Protein AF-A0A438W4B9-F1 (afdb_monomer_lite)

pLDDT: mean 96.53, std 2.48, range [77.56, 98.69]

InterPro domains:
  IPR045864 Class II Aminoacyl-tRNA synthetase/Biotinyl protein ligase (BPL) and lipoyl protein ligase (LPL) [G3DSA:3.30.930.10] (1-108)
  IPR045864 Class II Aminoacyl-tRNA synthetase/Biotinyl protein ligase (BPL) and lipoyl protein ligase (LPL) [SSF55681] (11-108)

Foldseek 3Di:
DDPPDDDDDDPVSDDDPDDDDDDDDDPDDDDDPVVVCVVVVQKAVPVQCVVPRPPGIDGDDVNVVVVVVVVVVVVVVVVVVPDDDDDDDPDDDPVVCVVVVCPPPVVD

Radius of gyration: 19.99 Å; chains: 1; bounding box: 38×41×40 Å

Secondary structure (DSSP, 8-state):
--TTSPP-SSGGGPPP----S-PPPPSS-PPPHHHHHHHTT-EEHHHHHHHS-TT--EE-HHHHHHHHHHHHHHHHHHHHTT-------SS--HHHHHHTT-TTTT--

Structure (mmCIF, N/CA/C/O backbone):
data_AF-A0A438W4B9-F1
#
_entry.id   AF-A0A438W4B9-F1
#
loop_
_atom_site.group_PDB
_atom_site.id
_atom_site.type_symbol
_atom_site.label_atom_id
_atom_site.label_alt_id
_atom_site.label_comp_id
_atom_site.label_asym_id
_atom_site.label_entity_id
_atom_site.label_seq_id
_atom_site.pdbx_PDB_ins_code
_atom_site.Cartn_x
_atom_site.Cartn_y
_atom_site.Cartn_z
_atom_site.occupancy
_atom_site.B_iso_or_equiv
_atom_site.auth_seq_id
_atom_site.auth_comp_id
_atom_site.auth_asym_id
_atom_site.auth_atom_id
_atom_site.pdbx_PDB_model_num
ATOM 1 N N . VAL A 1 1 ? 21.147 7.670 -15.236 1.00 85.19 1 VAL A N 1
ATOM 2 C CA . VAL A 1 1 ? 20.032 8.626 -15.058 1.00 85.19 1 VAL A CA 1
ATOM 3 C C . VAL A 1 1 ? 19.678 9.143 -16.441 1.00 85.19 1 VAL A C 1
ATOM 5 O O . VAL A 1 1 ? 20.599 9.292 -17.234 1.00 85.19 1 VAL A O 1
ATOM 8 N N . ASP A 1 2 ? 18.391 9.278 -16.758 1.00 95.25 2 ASP A N 1
ATOM 9 C CA . ASP A 1 2 ? 17.929 9.766 -18.067 1.00 95.25 2 ASP A CA 1
ATOM 10 C C . ASP A 1 2 ? 18.247 11.263 -18.231 1.00 95.25 2 ASP A C 1
ATOM 12 O O . ASP A 1 2 ? 18.275 11.991 -17.240 1.00 95.25 2 ASP A O 1
ATOM 16 N N . GLU A 1 3 ? 18.466 11.738 -19.461 1.00 95.38 3 GLU A N 1
ATOM 17 C CA . GLU A 1 3 ? 18.777 13.153 -19.741 1.00 95.38 3 GLU A CA 1
ATOM 18 C C . GLU A 1 3 ? 17.666 14.116 -19.295 1.00 95.38 3 GLU A C 1
ATOM 20 O O . GLU A 1 3 ? 17.930 15.282 -19.009 1.00 95.38 3 GLU A O 1
ATOM 25 N N . LYS A 1 4 ? 16.418 13.640 -19.212 1.00 94.56 4 LYS A N 1
ATOM 26 C CA . LYS A 1 4 ? 15.268 14.437 -18.768 1.00 94.56 4 LYS A CA 1
ATOM 27 C C . LYS A 1 4 ? 15.116 14.489 -17.252 1.00 94.56 4 LYS A C 1
ATOM 29 O O . LYS A 1 4 ? 14.232 15.196 -16.769 1.00 94.56 4 LYS A O 1
ATOM 34 N N . THR A 1 5 ? 15.902 13.729 -16.490 1.00 96.62 5 THR A N 1
ATOM 35 C CA . THR A 1 5 ? 15.844 13.771 -15.027 1.00 96.62 5 THR A CA 1
ATOM 36 C C . THR A 1 5 ? 16.542 15.041 -14.522 1.00 96.62 5 THR A C 1
ATOM 38 O O . THR A 1 5 ? 17.733 15.208 -14.786 1.00 96.62 5 THR A O 1
ATOM 41 N N . PRO A 1 6 ? 15.844 15.929 -13.787 1.00 95.12 6 PRO A N 1
ATOM 42 C CA . PRO A 1 6 ? 16.463 17.113 -13.200 1.00 95.12 6 PRO A CA 1
ATOM 43 C C . PRO A 1 6 ? 17.633 16.743 -12.284 1.00 95.12 6 PRO A C 1
ATOM 45 O O . PRO A 1 6 ? 17.592 15.727 -11.587 1.00 95.12 6 PRO A O 1
ATOM 48 N N . LEU A 1 7 ? 18.670 17.579 -12.276 1.00 96.00 7 LEU A N 1
ATOM 49 C CA . LEU A 1 7 ? 19.766 17.444 -11.322 1.00 96.00 7 LEU A CA 1
ATOM 50 C C . LEU A 1 7 ? 19.290 17.881 -9.933 1.00 96.00 7 LEU A C 1
ATOM 52 O O . LEU A 1 7 ? 18.690 18.943 -9.798 1.00 96.00 7 LEU A O 1
ATOM 56 N N . GLY A 1 8 ? 19.600 17.075 -8.920 1.00 95.75 8 GLY A N 1
ATOM 57 C CA . GLY A 1 8 ? 19.270 17.338 -7.523 1.00 95.75 8 GLY A CA 1
ATOM 58 C C . GLY A 1 8 ? 20.068 16.426 -6.595 1.00 95.75 8 GLY A C 1
ATOM 59 O O . GLY A 1 8 ? 20.479 15.331 -6.991 1.00 95.75 8 GLY A O 1
ATOM 60 N N . ALA A 1 9 ? 20.329 16.894 -5.380 1.00 97.00 9 ALA A N 1
ATOM 61 C CA . ALA A 1 9 ? 21.047 16.161 -4.346 1.00 97.00 9 ALA A CA 1
ATOM 62 C C . ALA A 1 9 ? 20.098 15.392 -3.416 1.00 97.00 9 ALA A C 1
ATOM 64 O O . ALA A 1 9 ? 20.473 14.336 -2.903 1.00 97.00 9 ALA A O 1
ATOM 65 N N . ASN A 1 10 ? 18.893 15.916 -3.186 1.00 97.12 10 ASN A N 1
ATOM 66 C CA . ASN A 1 10 ? 17.913 15.348 -2.262 1.00 97.12 10 ASN A CA 1
ATOM 67 C C . ASN A 1 10 ? 16.468 15.686 -2.686 1.00 97.12 10 ASN A C 1
ATOM 69 O O . ASN A 1 10 ? 16.223 16.210 -3.773 1.00 97.12 10 ASN A O 1
ATOM 73 N N . GLU A 1 11 ? 15.494 15.348 -1.843 1.00 96.81 11 GLU A N 1
ATOM 74 C CA . GLU A 1 11 ? 14.073 15.547 -2.112 1.00 96.81 11 GLU A CA 1
ATOM 75 C C . GLU A 1 11 ? 13.618 17.014 -2.213 1.00 96.81 11 GLU A C 1
ATOM 77 O O . GLU A 1 11 ? 12.557 17.256 -2.792 1.00 96.81 11 GLU A O 1
ATOM 82 N N . GLU A 1 12 ? 14.387 17.976 -1.693 1.00 97.50 12 GLU A N 1
ATOM 83 C CA . GLU A 1 12 ? 14.091 19.416 -1.771 1.00 97.50 12 GLU A CA 1
ATOM 84 C C . GLU A 1 12 ? 14.292 19.967 -3.191 1.00 97.50 12 GLU A C 1
ATOM 86 O O . GLU A 1 12 ? 13.644 20.940 -3.571 1.00 97.50 12 GLU A O 1
ATOM 91 N N . ASP A 1 13 ? 15.123 19.300 -3.999 1.00 97.50 13 ASP A N 1
ATOM 92 C CA . ASP A 1 13 ? 15.377 19.652 -5.401 1.00 97.50 13 ASP A CA 1
ATOM 93 C C . ASP A 1 13 ? 14.316 19.075 -6.363 1.00 97.50 13 ASP A C 1
ATOM 95 O O . ASP A 1 13 ? 14.380 19.280 -7.580 1.00 97.50 13 ASP A O 1
ATOM 99 N N . ASN A 1 14 ? 13.326 18.333 -5.847 1.00 97.12 14 ASN A N 1
ATOM 100 C CA . ASN A 1 14 ? 12.263 17.765 -6.672 1.00 97.12 14 ASN A CA 1
ATOM 101 C C . ASN A 1 14 ? 11.378 18.860 -7.283 1.00 97.12 14 ASN A C 1
ATOM 103 O O . ASN A 1 14 ? 10.844 19.729 -6.594 1.00 97.12 14 ASN A O 1
ATOM 107 N N . ILE A 1 15 ? 11.133 18.753 -8.589 1.00 97.00 15 ILE A N 1
ATOM 108 C CA . ILE A 1 15 ? 10.298 19.700 -9.332 1.00 97.00 15 ILE A CA 1
ATOM 109 C C . ILE A 1 15 ? 8.859 19.185 -9.394 1.00 97.00 15 ILE A C 1
ATOM 111 O O . ILE A 1 15 ? 8.585 18.104 -9.921 1.00 97.00 15 ILE A O 1
ATOM 115 N N . GLU A 1 16 ? 7.913 19.981 -8.901 1.00 96.62 16 GLU A N 1
ATOM 116 C CA . GLU A 1 16 ? 6.492 19.679 -9.043 1.00 96.62 16 GLU A CA 1
ATOM 117 C C . GLU A 1 16 ? 6.031 19.885 -10.494 1.00 96.62 16 GLU A C 1
ATOM 119 O O . GLU A 1 16 ? 6.072 20.991 -11.029 1.00 96.62 16 GLU A O 1
ATOM 124 N N . ILE A 1 17 ? 5.551 18.813 -11.129 1.00 96.75 17 ILE A N 1
ATOM 125 C CA . ILE A 1 17 ? 5.135 18.852 -12.540 1.00 96.75 17 ILE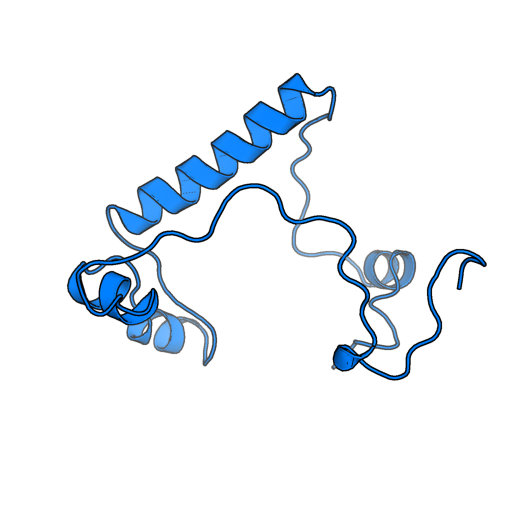 A CA 1
ATOM 126 C C . ILE A 1 17 ? 3.664 19.236 -12.737 1.00 96.75 17 ILE A C 1
ATOM 128 O O . ILE A 1 17 ? 3.294 19.748 -13.794 1.00 96.75 17 ILE A O 1
ATOM 132 N N . LYS A 1 18 ? 2.795 18.935 -11.762 1.00 97.12 18 LYS A N 1
ATOM 133 C CA . LYS A 1 18 ? 1.346 19.155 -11.868 1.00 97.12 18 LYS A CA 1
ATOM 134 C C . LYS A 1 18 ? 0.652 19.041 -10.510 1.00 97.12 18 LYS A C 1
ATOM 136 O O . LYS A 1 18 ? 0.840 18.052 -9.807 1.00 97.12 18 LYS A O 1
ATOM 141 N N . LYS A 1 19 ? -0.266 19.969 -10.223 1.00 97.06 19 LYS A N 1
ATOM 142 C CA . LYS A 1 19 ? -1.304 19.814 -9.187 1.00 97.06 19 LYS A CA 1
ATOM 143 C C . LYS A 1 19 ? -2.626 19.423 -9.836 1.00 97.06 19 LYS A C 1
ATOM 145 O O . LYS A 1 19 ? -3.033 20.013 -10.836 1.00 97.06 19 LYS A O 1
ATOM 150 N N . ILE A 1 20 ? -3.299 18.426 -9.273 1.00 97.69 20 ILE A N 1
ATOM 151 C CA . ILE A 1 20 ? -4.630 17.990 -9.704 1.00 97.69 20 ILE A CA 1
ATOM 152 C C . ILE A 1 20 ? -5.563 18.150 -8.505 1.00 97.69 20 ILE A C 1
ATOM 154 O O . ILE A 1 20 ? -5.248 17.665 -7.422 1.00 97.69 20 ILE A O 1
ATOM 158 N N . LEU A 1 21 ? -6.708 18.809 -8.718 1.00 97.31 21 LEU A N 1
ATOM 159 C CA . LEU A 1 21 ? -7.649 19.230 -7.669 1.00 97.31 21 LEU A CA 1
ATOM 160 C C . LEU A 1 21 ? -7.051 20.251 -6.681 1.00 97.31 21 LEU A C 1
ATOM 162 O O . LEU A 1 21 ? -5.916 20.709 -6.819 1.00 97.31 21 LEU A O 1
ATOM 166 N N . THR A 1 22 ? -7.856 20.642 -5.694 1.00 95.88 22 THR A N 1
ATOM 167 C CA . THR A 1 22 ? -7.470 21.526 -4.593 1.00 95.88 22 THR A CA 1
ATOM 168 C C . THR A 1 22 ? -7.566 20.774 -3.259 1.00 95.88 22 THR A C 1
ATOM 170 O O . THR A 1 22 ? -8.543 20.050 -3.039 1.00 95.88 22 THR A O 1
ATOM 173 N N . PRO A 1 23 ? -6.580 20.914 -2.348 1.00 96.19 23 PRO A N 1
ATOM 174 C CA . PRO A 1 23 ? -6.681 20.347 -1.007 1.00 96.19 23 PRO A CA 1
ATOM 175 C C . PRO A 1 23 ? -7.931 20.848 -0.278 1.00 96.19 23 PRO A C 1
ATOM 177 O O . PRO A 1 23 ? -8.288 22.025 -0.355 1.00 96.19 23 PRO A O 1
ATOM 180 N N . ARG A 1 24 ? -8.600 19.948 0.447 1.00 97.06 24 ARG A N 1
ATOM 181 C CA . ARG A 1 24 ? -9.827 20.276 1.177 1.00 97.06 24 ARG A CA 1
ATOM 182 C C . ARG A 1 24 ? -9.553 21.315 2.267 1.00 97.06 24 ARG A C 1
ATOM 184 O O . ARG A 1 24 ? -8.700 21.105 3.124 1.00 97.06 24 ARG A O 1
ATOM 191 N N . VAL A 1 25 ? -10.364 22.372 2.292 1.00 97.06 25 VAL A N 1
ATOM 192 C CA . VAL A 1 25 ? -10.412 23.324 3.409 1.00 97.06 25 VAL A CA 1
ATOM 193 C C . VAL A 1 25 ? -11.353 22.783 4.483 1.00 97.06 25 VAL A C 1
ATOM 195 O O . VAL A 1 25 ? -12.503 22.433 4.203 1.00 97.06 25 VAL A O 1
ATOM 198 N N . PHE A 1 26 ? -10.863 22.690 5.716 1.00 97.56 26 PHE A N 1
ATOM 199 C CA . PHE A 1 26 ? -11.646 22.239 6.862 1.00 97.56 26 PHE A CA 1
ATOM 200 C C . PHE A 1 26 ? -12.096 23.434 7.704 1.00 97.56 26 PHE A C 1
ATOM 202 O O . PHE A 1 26 ? -11.307 24.323 8.006 1.00 97.56 26 PHE A O 1
ATOM 209 N N . THR A 1 27 ? -13.358 23.427 8.132 1.00 98.00 27 THR A N 1
ATOM 210 C CA . THR A 1 27 ? -13.916 24.397 9.095 1.00 98.00 27 THR A CA 1
ATOM 211 C C . THR A 1 27 ? -13.670 23.989 10.553 1.00 98.00 27 THR A C 1
ATOM 213 O O . THR A 1 27 ? -14.190 24.602 11.480 1.00 98.00 27 THR A O 1
ATOM 216 N N . PHE A 1 28 ? -12.887 22.931 10.760 1.00 97.38 28 PHE A N 1
ATOM 217 C CA . PHE A 1 28 ? -12.498 22.371 12.048 1.00 97.38 28 PHE A CA 1
ATOM 218 C C . PHE A 1 28 ? -11.036 21.919 11.983 1.00 97.38 28 PHE A C 1
ATOM 2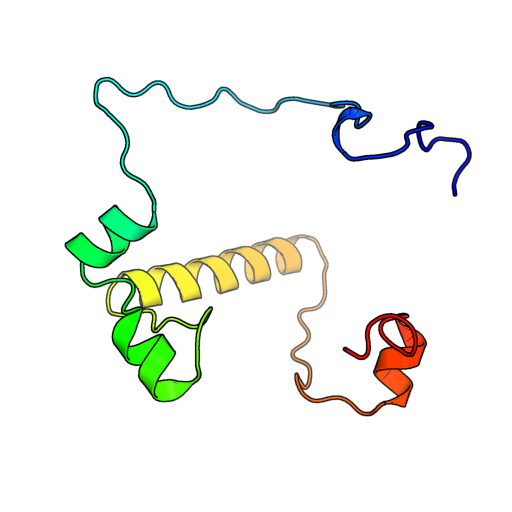20 O O . PHE A 1 28 ? -10.495 21.734 10.894 1.00 97.38 28 PHE A O 1
ATOM 227 N N . LYS A 1 29 ? -10.397 21.695 13.138 1.00 97.12 29 LYS A N 1
ATOM 228 C CA . LYS A 1 29 ? -9.043 21.124 13.186 1.00 97.12 29 LYS A CA 1
ATOM 229 C C . LYS A 1 29 ? -9.091 19.658 12.721 1.00 97.12 29 LYS A C 1
ATOM 231 O O . LYS A 1 29 ? -9.679 18.844 13.442 1.00 97.12 29 LYS A O 1
ATOM 236 N N . PRO A 1 30 ? -8.529 19.303 11.548 1.00 97.06 30 PRO A N 1
ATOM 237 C CA . PRO A 1 30 ? -8.526 17.920 11.095 1.00 97.06 30 PRO A CA 1
ATOM 238 C C . PRO A 1 30 ? -7.727 17.057 12.073 1.00 97.06 30 PRO A C 1
ATOM 240 O O . PRO A 1 30 ? -6.789 17.526 12.718 1.00 97.06 30 PRO A O 1
ATOM 243 N N . LYS A 1 31 ? -8.142 15.799 12.196 1.00 97.06 31 LYS A N 1
ATOM 244 C CA . LYS A 1 31 ? -7.452 14.802 13.011 1.00 97.06 31 LYS A CA 1
ATOM 245 C C . LYS A 1 31 ? -6.554 13.953 12.140 1.00 97.06 31 LYS A C 1
ATOM 247 O O . LYS A 1 31 ? -6.897 13.673 10.990 1.00 97.06 31 LYS A O 1
ATOM 252 N N . GLU A 1 32 ? -5.468 13.485 12.730 1.00 97.31 32 GLU A N 1
ATOM 253 C CA . GLU A 1 32 ? -4.595 12.513 12.094 1.00 97.31 32 GLU A CA 1
ATOM 254 C C . GLU A 1 32 ? -5.307 11.172 11.889 1.00 97.31 32 GLU A C 1
ATOM 256 O O . GLU A 1 32 ? -6.228 10.793 12.625 1.00 97.31 32 GLU A O 1
ATOM 261 N N . HIS A 1 33 ? -4.855 10.415 10.891 1.00 94.94 33 HIS A N 1
ATOM 262 C CA . HIS A 1 33 ? -5.464 9.131 10.541 1.00 94.94 33 HIS A CA 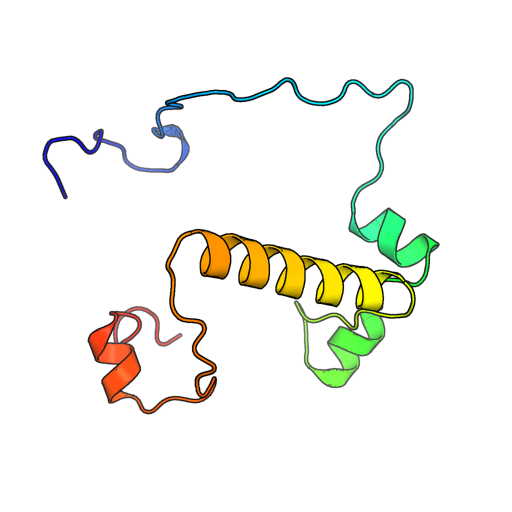1
ATOM 263 C C . HIS A 1 33 ? -5.465 8.139 11.719 1.00 94.94 33 HIS A C 1
ATOM 265 O O . HIS A 1 33 ? -6.440 7.409 11.903 1.00 94.94 33 HIS A O 1
ATOM 271 N N . PHE A 1 34 ? -4.408 8.126 12.540 1.00 94.31 34 PHE A N 1
ATOM 272 C CA . PHE A 1 34 ? -4.287 7.211 13.677 1.00 94.31 34 PHE A CA 1
ATOM 273 C C . PHE A 1 34 ? -5.252 7.569 14.813 1.00 94.31 34 PHE A C 1
ATOM 275 O O . PHE A 1 34 ? -5.839 6.668 15.409 1.00 94.31 34 PHE A O 1
ATOM 282 N N . GLU A 1 35 ? -5.497 8.860 15.065 1.00 95.88 35 GLU A N 1
ATOM 283 C CA . GLU A 1 35 ? -6.470 9.303 16.070 1.00 95.88 35 GLU A CA 1
ATOM 284 C C . GLU A 1 35 ? -7.889 8.885 15.676 1.00 95.88 35 GLU A C 1
ATOM 286 O O . GLU A 1 35 ? -8.667 8.399 16.501 1.00 95.88 35 GLU A O 1
ATOM 291 N N . LEU A 1 36 ? -8.234 9.063 14.396 1.00 94.94 36 LEU A N 1
ATOM 292 C CA . LEU A 1 36 ? -9.515 8.621 13.852 1.00 94.94 36 LEU A CA 1
ATOM 293 C C . LEU A 1 36 ? -9.642 7.102 13.944 1.00 94.94 36 LEU A C 1
ATOM 295 O O . LEU A 1 36 ? -10.680 6.594 14.367 1.00 94.94 36 LEU A O 1
ATOM 299 N N . ALA A 1 37 ? -8.593 6.373 13.577 1.00 93.31 37 ALA A N 1
ATOM 300 C CA . ALA A 1 37 ? -8.617 4.924 13.590 1.00 93.31 37 ALA A CA 1
ATOM 301 C C . ALA A 1 37 ? -8.766 4.346 15.003 1.00 93.31 37 ALA A C 1
ATOM 303 O O . ALA A 1 37 ? -9.569 3.433 15.189 1.00 93.31 37 ALA A O 1
ATOM 304 N N . GLN A 1 38 ? -8.064 4.901 15.996 1.00 92.56 38 GLN A N 1
ATOM 305 C CA . GLN A 1 38 ? -8.194 4.497 17.398 1.00 92.56 38 GLN A CA 1
ATOM 306 C C . GLN A 1 38 ? -9.585 4.817 17.945 1.00 92.56 38 GLN A C 1
ATOM 308 O O . GLN A 1 38 ? -10.242 3.934 18.491 1.00 92.56 38 GLN A O 1
ATOM 313 N N . LYS A 1 39 ? -10.080 6.048 17.734 1.00 95.19 39 LYS A N 1
ATOM 314 C CA . LYS A 1 39 ? -11.410 6.463 18.209 1.00 95.19 39 LYS A CA 1
ATOM 315 C C . LYS A 1 39 ? -12.526 5.557 17.682 1.00 95.19 39 LYS A C 1
ATOM 317 O O . LYS A 1 39 ? -13.502 5.322 18.386 1.00 95.19 39 LYS A O 1
ATOM 322 N N . ASN A 1 40 ? -12.395 5.074 16.448 1.00 96.00 40 ASN A N 1
ATOM 323 C CA . ASN A 1 40 ? -13.396 4.221 15.814 1.00 96.00 40 ASN A CA 1
ATOM 324 C C . ASN A 1 40 ? -13.107 2.710 15.947 1.00 96.00 40 ASN A C 1
ATOM 326 O O . ASN A 1 40 ? -13.863 1.900 15.411 1.00 96.00 40 ASN A O 1
ATOM 330 N N . GLY A 1 41 ? -12.018 2.313 16.618 1.00 95.88 41 GLY A N 1
ATOM 331 C CA . GLY A 1 41 ? -11.620 0.907 16.755 1.00 95.88 41 GLY A CA 1
ATOM 332 C C . GLY A 1 41 ? -11.260 0.221 15.428 1.00 95.88 41 GLY A C 1
ATOM 333 O O . GLY A 1 41 ? -11.456 -0.984 15.282 1.00 95.88 41 GLY A O 1
ATOM 334 N N . TRP A 1 42 ? -10.787 0.975 14.432 1.00 97.38 42 TRP A N 1
ATOM 335 C CA . TRP A 1 42 ? -10.464 0.471 13.090 1.00 97.38 42 TRP A CA 1
ATOM 336 C C . TRP A 1 42 ? -9.025 -0.003 12.944 1.00 97.38 42 TRP A C 1
ATOM 338 O O . TRP A 1 42 ? -8.769 -0.875 12.117 1.00 97.38 42 TRP A O 1
ATOM 348 N N . ILE A 1 43 ? -8.098 0.564 13.716 1.00 97.06 43 ILE A N 1
ATOM 349 C CA . ILE A 1 43 ? -6.699 0.136 13.749 1.00 97.06 43 ILE A CA 1
ATOM 350 C C . ILE A 1 43 ? -6.296 -0.074 15.204 1.00 97.06 43 ILE A C 1
ATOM 352 O O . ILE A 1 43 ? -6.419 0.819 16.040 1.00 97.06 43 ILE A O 1
ATOM 356 N N . ASP A 1 44 ? -5.818 -1.277 15.482 1.00 95.75 44 ASP A N 1
ATOM 357 C CA . ASP A 1 44 ? -5.355 -1.750 16.774 1.00 95.75 44 ASP A CA 1
ATOM 358 C C . ASP A 1 44 ? -3.836 -1.942 16.709 1.00 95.75 44 ASP A C 1
ATOM 360 O O . ASP A 1 44 ? -3.312 -2.946 16.214 1.00 95.75 44 ASP A O 1
ATOM 364 N N . PHE A 1 45 ? -3.128 -0.904 17.148 1.00 95.31 45 PHE A N 1
ATOM 365 C CA . PHE A 1 45 ? -1.669 -0.860 17.143 1.00 95.31 45 PHE A CA 1
ATOM 366 C C . PHE A 1 45 ? -1.063 -1.755 18.229 1.00 95.31 45 PHE A C 1
ATOM 368 O O . PHE A 1 45 ? -0.035 -2.381 17.989 1.00 95.31 45 PHE A O 1
ATOM 375 N N . GLU A 1 46 ? -1.710 -1.866 19.392 1.00 95.25 46 GLU A N 1
ATOM 376 C CA . GLU A 1 46 ? -1.224 -2.684 20.508 1.00 95.25 46 GLU A CA 1
ATOM 377 C C . GLU A 1 46 ? -1.187 -4.166 20.127 1.00 95.25 46 GLU A C 1
ATOM 379 O O . GLU A 1 46 ? -0.154 -4.823 20.273 1.00 95.25 46 GLU A O 1
ATOM 384 N N . SER A 1 47 ? -2.272 -4.681 19.538 1.00 96.62 47 SER A N 1
ATOM 385 C CA . SER A 1 47 ? -2.286 -6.047 19.011 1.00 96.62 47 SER A CA 1
ATOM 386 C C . SER A 1 47 ? -1.262 -6.234 17.893 1.00 96.62 47 SER A C 1
ATOM 388 O O . SER A 1 47 ? -0.658 -7.298 17.801 1.00 96.62 47 SER A O 1
ATOM 390 N N . GLY A 1 48 ? -1.031 -5.213 17.061 1.00 96.88 48 GLY A N 1
ATOM 391 C CA . GLY A 1 48 ? 0.001 -5.250 16.022 1.00 96.88 48 GLY A CA 1
ATOM 392 C C . GLY A 1 48 ? 1.404 -5.449 16.592 1.00 96.88 48 GLY A C 1
ATOM 393 O O . GLY A 1 48 ? 2.131 -6.337 16.146 1.00 96.88 48 GLY A O 1
ATOM 394 N N . VAL A 1 49 ? 1.752 -4.681 17.627 1.00 97.62 49 VAL A N 1
ATOM 395 C CA . VAL A 1 49 ? 3.037 -4.808 18.328 1.00 97.62 49 VAL A CA 1
ATOM 396 C C . VAL A 1 49 ? 3.154 -6.159 19.026 1.00 97.62 49 VAL A C 1
ATOM 398 O O . VAL A 1 49 ? 4.208 -6.785 18.947 1.00 97.62 49 VAL A O 1
ATOM 401 N N . LYS A 1 50 ? 2.078 -6.630 19.667 1.00 97.81 50 LYS A N 1
ATOM 402 C CA . LYS A 1 50 ? 2.053 -7.928 20.353 1.00 97.81 50 LYS A CA 1
ATOM 403 C C . LYS A 1 50 ? 2.235 -9.110 19.396 1.00 97.81 50 LYS A C 1
ATOM 405 O O . LYS A 1 50 ? 2.891 -10.080 19.760 1.00 97.81 50 LYS A O 1
ATOM 410 N N . LEU A 1 51 ? 1.623 -9.057 18.212 1.00 97.81 51 LEU A N 1
ATOM 411 C CA . LEU A 1 51 ? 1.677 -10.140 17.223 1.00 97.81 51 LEU A CA 1
ATOM 412 C C . LEU A 1 51 ? 2.987 -10.159 16.434 1.00 97.81 51 LEU A C 1
ATOM 414 O O . LEU A 1 51 ? 3.459 -11.232 16.069 1.00 97.81 51 LEU A O 1
ATOM 418 N N . ALA A 1 52 ? 3.544 -8.985 16.145 1.00 97.19 52 ALA A N 1
ATOM 419 C CA . ALA A 1 52 ? 4.767 -8.838 15.373 1.00 97.19 52 ALA A CA 1
ATOM 420 C C . ALA A 1 52 ? 5.797 -8.038 16.177 1.00 97.19 52 ALA A C 1
ATOM 422 O O . ALA A 1 52 ? 6.463 -8.640 17.012 1.00 97.19 52 ALA A O 1
ATOM 423 N N . LYS A 1 53 ? 5.946 -6.725 15.929 1.00 95.25 53 LYS A N 1
ATOM 424 C CA . LYS A 1 53 ? 6.794 -5.751 16.658 1.00 95.25 53 LYS A CA 1
ATOM 425 C C . LYS A 1 53 ? 6.350 -4.313 16.309 1.00 95.25 53 LYS A C 1
ATOM 427 O O . LYS A 1 53 ? 5.282 -4.106 15.736 1.00 95.25 53 LYS A O 1
ATOM 432 N N . SER A 1 54 ? 7.178 -3.311 16.625 1.00 96.00 54 SER A N 1
ATOM 433 C CA . SER A 1 54 ? 7.022 -1.930 16.135 1.00 96.00 54 SER A CA 1
ATOM 434 C C . SER A 1 54 ? 6.778 -1.879 14.618 1.00 96.00 54 SER A C 1
ATOM 436 O O . SER A 1 54 ? 7.318 -2.698 13.878 1.00 96.00 54 SER A O 1
ATOM 438 N N . ARG A 1 55 ? 5.989 -0.891 14.169 1.00 94.62 55 ARG A N 1
ATOM 439 C CA . ARG A 1 55 ? 5.531 -0.677 12.777 1.00 94.62 55 ARG A CA 1
ATOM 440 C C . ARG A 1 55 ? 4.510 -1.691 12.233 1.00 94.62 55 ARG A C 1
ATOM 442 O O . ARG A 1 55 ? 4.204 -1.648 11.045 1.00 94.62 55 ARG A O 1
ATOM 449 N N . PHE A 1 56 ? 3.915 -2.528 13.085 1.00 96.94 56 PHE A N 1
ATOM 450 C CA . PHE A 1 56 ? 2.777 -3.385 12.729 1.00 96.94 56 PHE A CA 1
ATOM 451 C C . PHE A 1 56 ? 1.474 -2.913 13.387 1.00 96.94 56 PHE A C 1
ATOM 453 O O . PHE A 1 56 ? 1.480 -2.309 14.458 1.00 96.94 56 PHE A O 1
ATOM 460 N N . SER A 1 57 ? 0.340 -3.201 12.745 1.00 96.81 57 SER A N 1
ATOM 461 C CA . SER A 1 57 ? -0.999 -2.880 13.252 1.00 96.81 57 SER A CA 1
ATOM 462 C C . SER A 1 57 ? -2.021 -3.926 12.804 1.00 96.81 57 SER A C 1
ATOM 464 O O . SER A 1 57 ? -1.837 -4.580 11.777 1.00 96.81 57 SER A O 1
ATOM 466 N N . VAL A 1 58 ? -3.100 -4.092 13.570 1.00 97.44 58 VAL A N 1
ATOM 467 C CA . VAL A 1 58 ? -4.238 -4.942 13.196 1.00 97.44 58 VAL A CA 1
ATOM 468 C C . VAL A 1 58 ? -5.385 -4.054 12.731 1.00 97.44 58 VAL A C 1
ATOM 470 O O . VAL A 1 58 ? -5.885 -3.232 13.494 1.00 97.44 58 VAL A O 1
ATOM 473 N N . ILE A 1 59 ? -5.842 -4.233 11.493 1.00 97.12 59 ILE A N 1
ATOM 474 C CA . ILE A 1 59 ? -7.007 -3.512 10.968 1.00 97.12 59 ILE A CA 1
ATOM 475 C C . ILE A 1 59 ? -8.280 -4.296 11.323 1.00 97.12 59 ILE A C 1
ATOM 477 O O . ILE A 1 59 ? -8.346 -5.510 11.131 1.00 97.12 59 ILE A O 1
ATOM 481 N N . ARG A 1 60 ? -9.305 -3.615 11.846 1.00 95.62 60 ARG A N 1
ATOM 482 C CA . ARG A 1 60 ? -10.525 -4.224 12.399 1.00 95.62 60 ARG A CA 1
ATOM 483 C C . ARG A 1 60 ? -11.806 -3.610 11.836 1.00 95.62 60 ARG A C 1
ATOM 485 O O . ARG A 1 60 ? -11.822 -2.491 11.320 1.00 95.62 60 ARG A O 1
ATOM 492 N N . GLY A 1 61 ? -12.902 -4.359 11.971 1.00 95.69 61 GLY A N 1
ATOM 493 C CA . GLY A 1 61 ? -14.264 -3.883 11.730 1.00 95.69 61 GLY A CA 1
ATOM 494 C C . GLY A 1 61 ? -14.441 -3.205 10.371 1.00 95.69 61 GLY A C 1
ATOM 495 O O . GLY A 1 61 ? -14.113 -3.770 9.328 1.00 95.69 61 GLY A O 1
ATOM 496 N N . PHE A 1 62 ? -14.968 -1.981 10.384 1.00 96.44 62 PHE A N 1
ATOM 497 C CA . PHE A 1 62 ? -15.180 -1.205 9.162 1.00 96.44 62 PHE A CA 1
ATOM 498 C C . PHE A 1 62 ? -13.869 -0.814 8.461 1.00 96.44 62 PHE A C 1
ATOM 500 O O . PHE A 1 62 ? -13.820 -0.839 7.233 1.00 96.44 62 PHE A O 1
ATOM 507 N N . GLY A 1 63 ? -12.788 -0.565 9.209 1.00 96.44 63 GLY A N 1
ATOM 508 C CA . GLY A 1 63 ? -11.461 -0.338 8.630 1.00 96.44 63 GLY A CA 1
ATOM 509 C C . GLY A 1 63 ? -10.999 -1.513 7.767 1.00 96.44 63 GLY A C 1
ATOM 510 O O . GLY A 1 63 ? -10.530 -1.313 6.651 1.00 96.44 63 GLY A O 1
ATOM 511 N N . ALA A 1 64 ? -11.222 -2.747 8.231 1.00 97.81 64 ALA A N 1
ATOM 512 C CA . ALA A 1 64 ? -10.853 -3.949 7.480 1.00 97.81 64 ALA A CA 1
ATOM 513 C C . ALA A 1 64 ? -11.704 -4.116 6.209 1.00 97.81 64 ALA A C 1
ATOM 515 O O . ALA A 1 64 ? -11.200 -4.561 5.177 1.00 97.81 64 ALA A O 1
ATOM 516 N N . LYS A 1 65 ? -12.985 -3.720 6.261 1.00 98.00 65 LYS A N 1
ATOM 517 C CA . LYS A 1 65 ? -13.869 -3.702 5.085 1.00 98.00 65 LYS A CA 1
ATOM 518 C C . LYS A 1 65 ? -13.378 -2.705 4.035 1.00 98.00 65 LYS A C 1
ATOM 520 O O . LYS A 1 65 ? -13.241 -3.091 2.878 1.00 98.00 65 LYS A O 1
ATOM 525 N N . ILE A 1 66 ? -13.068 -1.466 4.432 1.00 97.31 66 ILE A N 1
ATOM 526 C CA . ILE A 1 66 ? -12.531 -0.447 3.513 1.00 97.31 66 ILE A CA 1
ATOM 527 C C . ILE A 1 66 ? -11.192 -0.893 2.933 1.00 97.31 66 ILE A C 1
ATOM 529 O O . ILE A 1 66 ? -10.996 -0.786 1.728 1.00 97.31 66 ILE A O 1
ATOM 533 N N . TYR A 1 67 ? -10.292 -1.422 3.764 1.00 97.38 67 TYR A N 1
ATOM 534 C CA . TYR A 1 67 ? -8.982 -1.889 3.316 1.00 97.38 67 TYR A CA 1
ATOM 535 C C . TYR A 1 67 ? -9.105 -2.899 2.164 1.00 97.38 67 TYR A C 1
ATOM 537 O O . TYR A 1 67 ? -8.485 -2.730 1.117 1.00 97.38 67 TYR A O 1
ATOM 545 N N . ARG A 1 68 ? -9.986 -3.899 2.306 1.00 98.12 68 ARG A N 1
ATOM 546 C CA . ARG A 1 68 ? -10.265 -4.875 1.238 1.00 98.12 68 ARG A CA 1
ATOM 547 C C . ARG A 1 68 ? -10.969 -4.248 0.033 1.00 98.12 68 ARG A C 1
ATOM 549 O O . ARG A 1 68 ? -10.658 -4.607 -1.096 1.00 98.12 68 ARG A O 1
ATOM 556 N N . ALA A 1 69 ? -11.903 -3.325 0.260 1.00 98.56 69 ALA A N 1
ATOM 557 C CA . ALA A 1 69 ? -12.616 -2.644 -0.818 1.00 98.56 69 ALA A CA 1
ATOM 558 C C . ALA A 1 69 ? -11.673 -1.812 -1.700 1.00 98.56 69 ALA A C 1
ATOM 560 O O . ALA A 1 69 ? -11.827 -1.821 -2.915 1.00 98.56 69 ALA A O 1
ATOM 561 N N . LEU A 1 70 ? -10.674 -1.146 -1.112 1.00 98.62 70 LEU A N 1
ATOM 562 C CA . LEU A 1 70 ? -9.663 -0.398 -1.863 1.00 98.62 70 LEU A CA 1
ATOM 563 C C . LEU A 1 70 ? -8.790 -1.315 -2.724 1.00 98.62 70 LEU A C 1
ATOM 565 O O . LEU A 1 70 ? -8.519 -0.970 -3.870 1.00 98.62 70 LEU A O 1
ATOM 569 N N . ILE A 1 71 ? -8.401 -2.487 -2.207 1.00 98.38 71 ILE A N 1
ATOM 570 C CA . ILE A 1 71 ? -7.658 -3.487 -2.989 1.00 98.38 71 ILE A CA 1
ATOM 571 C C . ILE A 1 71 ? -8.471 -3.895 -4.222 1.00 98.38 71 ILE A C 1
ATOM 573 O O . ILE A 1 71 ? -7.970 -3.785 -5.336 1.00 98.38 71 ILE A O 1
ATOM 577 N N . HIS A 1 72 ? -9.733 -4.300 -4.047 1.00 98.25 72 HIS A N 1
ATOM 578 C CA . HIS A 1 72 ? -10.569 -4.702 -5.183 1.00 98.25 72 HIS A CA 1
ATOM 579 C C . HIS A 1 72 ? -10.839 -3.545 -6.150 1.00 98.25 72 HIS A C 1
ATOM 581 O O . HIS A 1 72 ? -10.743 -3.738 -7.352 1.00 98.25 72 HIS A O 1
ATOM 587 N N . LEU A 1 73 ? -11.080 -2.329 -5.647 1.00 98.69 73 LEU A N 1
ATOM 588 C CA . LEU A 1 73 ? -11.254 -1.148 -6.495 1.00 98.69 73 LEU A CA 1
ATOM 589 C C . LEU A 1 73 ? -10.051 -0.937 -7.423 1.00 98.69 73 LEU A C 1
ATOM 591 O O . LEU A 1 73 ? -10.229 -0.647 -8.604 1.00 98.69 73 LEU A O 1
ATOM 595 N N . MET A 1 74 ? -8.833 -1.070 -6.894 1.00 98.50 74 MET A N 1
ATOM 596 C CA . MET A 1 74 ? -7.610 -0.916 -7.680 1.00 98.50 74 MET A CA 1
ATOM 597 C C . MET A 1 74 ? -7.421 -2.063 -8.676 1.00 98.50 74 MET A C 1
ATOM 599 O O . MET A 1 74 ? -7.015 -1.807 -9.808 1.00 98.50 74 MET A O 1
ATOM 603 N N . LEU A 1 75 ? -7.717 -3.304 -8.284 1.00 98.38 75 LEU A N 1
ATOM 604 C CA . LEU A 1 75 ? -7.632 -4.461 -9.180 1.00 98.38 75 LEU A CA 1
ATOM 605 C C . LEU A 1 75 ? -8.622 -4.331 -10.342 1.00 98.38 75 LEU A C 1
ATOM 607 O O . LEU A 1 75 ? -8.195 -4.338 -11.492 1.00 98.38 75 LEU A O 1
ATOM 611 N N . ASP A 1 76 ? -9.900 -4.088 -10.050 1.00 98.50 76 ASP A N 1
ATOM 612 C CA . ASP A 1 76 ? -10.953 -3.922 -11.057 1.00 98.50 76 ASP A CA 1
ATOM 613 C C . ASP A 1 76 ? -10.656 -2.750 -12.001 1.00 98.50 76 ASP A C 1
ATOM 615 O O . ASP A 1 76 ? -10.929 -2.811 -13.201 1.00 98.50 76 ASP A O 1
ATOM 619 N N . PHE A 1 77 ? -10.121 -1.646 -11.463 1.00 98.62 77 PHE A N 1
ATOM 620 C CA . PHE A 1 77 ? -9.725 -0.501 -12.274 1.00 98.62 77 PHE A CA 1
ATOM 621 C C . PHE A 1 77 ? -8.619 -0.886 -13.257 1.00 98.62 77 PHE A C 1
ATOM 623 O O . PHE A 1 77 ? -8.740 -0.592 -14.443 1.00 98.62 77 PHE A O 1
ATOM 630 N N . ASN A 1 78 ? -7.558 -1.548 -12.797 1.00 98.50 78 ASN A N 1
ATOM 631 C CA . ASN A 1 78 ? -6.438 -1.904 -13.666 1.00 98.50 78 ASN A CA 1
ATOM 632 C C . ASN A 1 78 ? -6.802 -3.010 -14.663 1.00 98.50 78 ASN A C 1
ATOM 634 O O . ASN A 1 78 ? -6.415 -2.916 -15.825 1.00 98.50 78 ASN A O 1
ATOM 638 N N . GLU A 1 79 ? -7.615 -3.989 -14.265 1.00 98.50 79 GLU A N 1
ATOM 639 C CA . GLU A 1 79 ? -8.119 -5.025 -15.172 1.00 98.50 79 GLU A CA 1
ATOM 640 C C . GLU A 1 79 ? -8.885 -4.404 -16.349 1.00 98.50 79 GLU A C 1
ATOM 642 O O . GLU A 1 79 ? -8.603 -4.686 -17.513 1.00 98.50 79 GLU A O 1
ATOM 647 N N . LYS A 1 80 ? -9.777 -3.443 -16.069 1.00 98.56 80 LYS A N 1
ATOM 648 C CA . LYS A 1 80 ? -10.502 -2.685 -17.107 1.00 98.56 80 LYS A CA 1
ATOM 649 C C . LYS A 1 80 ? -9.592 -1.850 -18.011 1.00 98.56 80 LYS A C 1
ATOM 651 O O . LYS A 1 80 ? -10.008 -1.493 -19.109 1.00 98.56 80 LYS A O 1
ATOM 656 N N . ASN A 1 81 ? -8.378 -1.531 -17.565 1.00 98.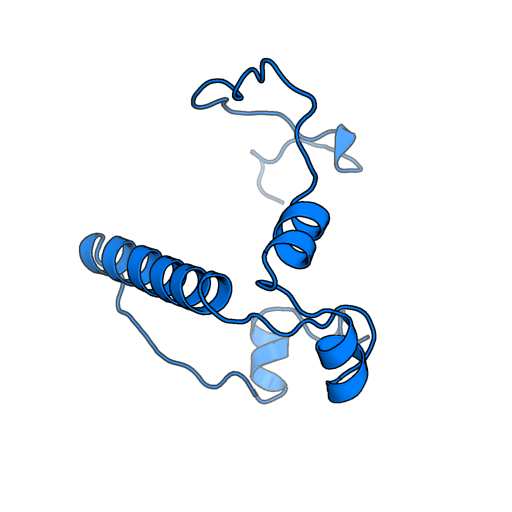50 81 ASN A N 1
ATOM 657 C CA . ASN A 1 81 ? -7.366 -0.823 -18.352 1.00 98.50 81 ASN A CA 1
ATOM 658 C C . ASN A 1 81 ? -6.390 -1.779 -19.069 1.00 98.50 81 ASN A C 1
ATOM 660 O O . ASN A 1 81 ? -5.384 -1.327 -19.611 1.00 98.50 81 ASN A O 1
ATOM 664 N N . GLY A 1 82 ? -6.693 -3.082 -19.112 1.00 98.31 82 GLY A N 1
ATOM 665 C CA . GLY A 1 82 ? -5.965 -4.065 -19.916 1.00 98.31 82 GLY A CA 1
ATOM 666 C C . GLY A 1 82 ? -4.796 -4.745 -19.204 1.00 98.31 82 GLY A C 1
ATOM 667 O O . GLY A 1 82 ? -4.009 -5.423 -19.861 1.00 98.31 82 GLY A O 1
ATOM 668 N N . PHE A 1 83 ? -4.667 -4.582 -17.886 1.00 98.56 83 PHE A N 1
ATOM 669 C 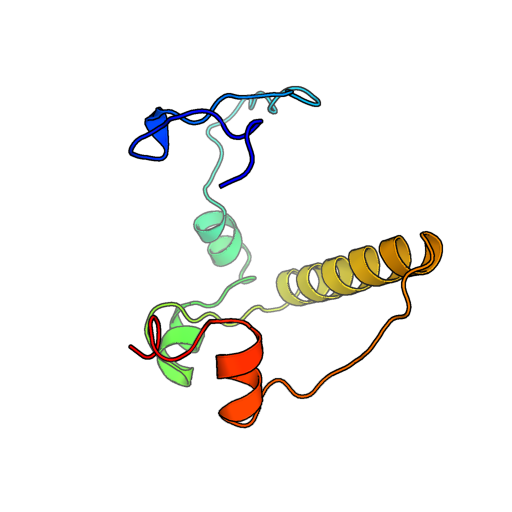CA . PHE A 1 83 ? -3.685 -5.329 -17.102 1.00 98.56 83 PHE A CA 1
ATOM 670 C C . PHE A 1 83 ? -4.223 -6.718 -16.736 1.00 98.56 83 PHE A C 1
ATOM 672 O O . PHE A 1 83 ? -5.346 -6.844 -16.254 1.00 98.56 83 PHE A O 1
ATOM 679 N N . GLU A 1 84 ? -3.405 -7.758 -16.910 1.00 98.19 84 GLU A N 1
ATOM 680 C CA . GLU A 1 84 ? -3.694 -9.085 -16.358 1.00 98.19 84 GLU A CA 1
ATOM 681 C C . GLU A 1 84 ? -3.519 -9.066 -14.834 1.00 98.19 84 GLU A C 1
ATOM 683 O O . GLU A 1 84 ? -2.508 -8.585 -14.313 1.00 98.19 84 GLU A O 1
ATOM 688 N N . ILE A 1 85 ? -4.495 -9.610 -14.107 1.00 97.81 85 ILE A N 1
ATOM 689 C CA . ILE A 1 85 ? -4.423 -9.720 -12.651 1.00 97.81 85 ILE A CA 1
ATOM 690 C C . ILE A 1 85 ? -3.738 -11.032 -12.268 1.00 97.81 85 ILE A C 1
ATOM 692 O O . ILE A 1 85 ? -4.280 -12.116 -12.466 1.00 97.81 85 ILE A O 1
ATOM 696 N N . ILE A 1 86 ? -2.551 -10.924 -11.669 1.00 97.62 86 ILE A N 1
ATOM 697 C CA . ILE A 1 86 ? -1.722 -12.068 -11.278 1.00 97.62 86 ILE A CA 1
ATOM 698 C C . ILE A 1 86 ? -1.560 -12.086 -9.755 1.00 97.62 86 ILE A C 1
ATOM 700 O O . ILE A 1 86 ? -1.191 -11.083 -9.144 1.00 97.62 86 ILE A O 1
ATOM 704 N N . TYR A 1 87 ? -1.795 -13.243 -9.134 1.00 96.75 87 TYR A N 1
ATOM 705 C CA . TYR A 1 87 ? -1.501 -13.479 -7.719 1.00 96.75 87 TYR A CA 1
ATOM 706 C C . TYR A 1 87 ? -0.181 -14.241 -7.577 1.00 96.75 87 TYR A C 1
ATOM 708 O O . TYR A 1 87 ? -0.034 -15.339 -8.115 1.00 96.75 87 TYR A O 1
ATOM 716 N N . THR A 1 88 ? 0.786 -13.671 -6.859 1.00 96.69 88 THR A N 1
ATOM 717 C CA . THR A 1 88 ? 2.158 -14.192 -6.784 1.00 96.69 88 THR A CA 1
ATOM 718 C C . THR A 1 88 ? 2.565 -14.576 -5.356 1.00 96.69 88 THR A C 1
ATOM 720 O O . THR A 1 88 ? 1.984 -14.085 -4.384 1.00 96.69 88 THR A O 1
ATOM 723 N N . PRO A 1 89 ? 3.574 -15.453 -5.185 1.00 97.81 89 PRO A N 1
ATOM 724 C CA . PRO A 1 89 ? 4.154 -15.721 -3.873 1.00 97.81 89 PRO A CA 1
ATOM 725 C C . PRO A 1 89 ? 4.799 -14.467 -3.265 1.00 97.81 89 PRO A C 1
ATOM 727 O O . PRO A 1 89 ? 5.618 -13.814 -3.906 1.00 97.81 89 PRO A O 1
ATOM 730 N N . ALA A 1 90 ? 4.486 -14.169 -2.000 1.00 96.31 90 ALA A N 1
ATOM 731 C CA . ALA A 1 90 ? 5.136 -13.084 -1.254 1.00 96.31 90 ALA A CA 1
ATOM 732 C C . ALA A 1 90 ? 6.537 -13.467 -0.735 1.00 96.31 90 ALA A C 1
ATOM 734 O O . ALA A 1 90 ? 7.381 -12.601 -0.517 1.00 96.31 90 ALA A O 1
ATOM 735 N N . LEU A 1 91 ? 6.786 -14.766 -0.534 1.00 97.31 91 LEU A N 1
ATOM 736 C CA . LEU A 1 91 ? 8.105 -15.306 -0.212 1.00 97.31 91 LEU A CA 1
ATOM 737 C C . LEU A 1 91 ? 8.778 -15.762 -1.505 1.00 97.31 91 LEU A C 1
ATOM 739 O O . LEU A 1 91 ? 8.234 -16.595 -2.231 1.00 97.31 91 LEU A O 1
ATOM 743 N N . VAL A 1 92 ? 9.963 -15.225 -1.779 1.00 97.06 92 VAL A N 1
ATOM 744 C CA . VAL A 1 92 ? 10.710 -15.469 -3.018 1.00 97.06 92 VAL A CA 1
ATOM 745 C C . VAL A 1 92 ? 12.126 -15.946 -2.713 1.00 97.06 92 VAL A C 1
ATOM 747 O O . VAL A 1 92 ? 12.661 -15.699 -1.633 1.00 97.06 92 VAL A O 1
ATOM 750 N N . ASN A 1 93 ? 12.743 -16.644 -3.667 1.00 96.56 93 ASN A N 1
ATOM 751 C CA . ASN A 1 93 ? 14.152 -17.015 -3.558 1.00 96.56 93 ASN A CA 1
ATOM 752 C C . ASN A 1 93 ? 15.073 -15.806 -3.809 1.00 96.56 93 ASN A C 1
ATOM 754 O O . ASN A 1 93 ? 14.678 -14.807 -4.410 1.00 96.56 93 ASN A O 1
ATOM 758 N N . GLU A 1 94 ? 16.331 -15.929 -3.388 1.00 96.81 94 GLU A N 1
ATOM 759 C CA . GLU A 1 94 ? 17.333 -14.863 -3.479 1.00 96.81 94 GLU A CA 1
ATOM 760 C C . GLU A 1 94 ? 17.569 -14.373 -4.918 1.00 96.81 94 GLU A C 1
ATOM 762 O O . GLU A 1 94 ? 17.729 -13.176 -5.155 1.00 96.81 94 GLU A O 1
ATOM 767 N N . LYS A 1 95 ? 17.513 -15.280 -5.904 1.00 97.44 95 LYS A N 1
ATOM 768 C CA . LYS A 1 95 ? 17.709 -14.945 -7.323 1.00 97.44 95 LYS A CA 1
ATOM 769 C C . LYS A 1 95 ? 16.692 -13.909 -7.811 1.00 97.44 95 LYS A C 1
ATOM 771 O O . LYS A 1 95 ? 17.049 -13.064 -8.627 1.00 97.44 95 LYS A O 1
ATOM 776 N N . MET A 1 96 ? 15.453 -13.948 -7.314 1.00 97.31 96 MET A N 1
ATOM 777 C CA . MET A 1 96 ? 14.440 -12.945 -7.666 1.00 97.31 96 MET A CA 1
ATOM 778 C C . MET A 1 96 ? 14.803 -11.562 -7.119 1.00 97.31 96 MET A C 1
ATOM 780 O O . MET A 1 96 ? 14.671 -10.578 -7.836 1.00 97.31 96 MET A O 1
ATOM 784 N N . LEU A 1 97 ? 15.342 -11.492 -5.898 1.00 97.31 97 LEU A N 1
ATOM 785 C CA . LEU A 1 97 ? 15.738 -10.233 -5.257 1.00 97.31 97 LEU A CA 1
ATOM 786 C C . LEU A 1 97 ? 16.964 -9.587 -5.916 1.00 97.31 97 LEU A C 1
ATOM 788 O O . LEU A 1 97 ? 17.066 -8.361 -5.950 1.00 97.31 97 LEU A O 1
ATOM 792 N N . PHE A 1 98 ? 17.882 -10.387 -6.466 1.00 97.12 98 PHE A N 1
ATOM 793 C CA . PHE A 1 98 ? 18.953 -9.869 -7.324 1.00 97.12 98 PHE A CA 1
ATOM 794 C C . PHE A 1 98 ? 18.414 -9.338 -8.654 1.00 97.12 98 PHE A C 1
ATOM 796 O O . PHE A 1 98 ? 18.857 -8.288 -9.114 1.00 97.12 98 PHE A O 1
ATOM 803 N N . GLY A 1 99 ? 17.444 -10.033 -9.258 1.00 97.00 99 GLY A N 1
ATOM 804 C CA . GLY A 1 99 ? 16.865 -9.647 -10.548 1.00 97.00 99 GLY A CA 1
ATOM 805 C C . GLY A 1 99 ? 16.230 -8.253 -10.549 1.00 97.00 99 GLY A C 1
ATOM 806 O O . GLY A 1 99 ? 16.260 -7.571 -11.568 1.00 97.00 99 GLY A O 1
ATOM 807 N N . THR A 1 100 ? 15.704 -7.809 -9.406 1.00 96.69 100 THR A N 1
ATOM 808 C CA . THR A 1 100 ? 15.045 -6.503 -9.232 1.00 96.69 100 THR A CA 1
ATOM 809 C C . THR A 1 100 ? 15.859 -5.495 -8.407 1.00 96.69 100 THR A C 1
ATOM 811 O O . THR A 1 100 ? 15.372 -4.402 -8.114 1.00 96.69 100 THR A O 1
ATOM 814 N N . GLY A 1 101 ? 17.109 -5.826 -8.060 1.00 95.88 101 GLY A N 1
ATOM 815 C CA . GLY A 1 101 ? 18.070 -4.908 -7.435 1.00 95.88 101 GLY A CA 1
ATOM 816 C C . GLY A 1 101 ? 17.911 -4.677 -5.927 1.00 95.88 101 GLY A C 1
ATOM 817 O O . GLY A 1 101 ? 18.573 -3.790 -5.386 1.00 95.88 101 GLY A O 1
ATOM 818 N N . GLN A 1 102 ? 17.073 -5.450 -5.226 1.00 97.38 102 GLN A N 1
ATOM 819 C CA . GLN A 1 102 ? 16.982 -5.393 -3.758 1.00 97.38 102 GLN A CA 1
ATOM 820 C C . GLN A 1 102 ? 18.268 -5.927 -3.124 1.00 97.38 102 GLN A C 1
ATOM 822 O O . GLN A 1 102 ? 18.804 -5.324 -2.195 1.00 97.38 102 GLN A O 1
ATOM 827 N N . LEU A 1 103 ? 18.806 -7.024 -3.663 1.00 96.62 103 LEU A N 1
ATOM 828 C CA . LEU A 1 103 ? 20.106 -7.551 -3.259 1.00 96.62 103 LEU A CA 1
ATOM 829 C C . LEU A 1 103 ? 21.212 -7.171 -4.255 1.00 96.62 103 LEU A C 1
ATOM 831 O O . LEU A 1 103 ? 20.956 -7.087 -5.456 1.00 96.62 103 LEU A O 1
ATOM 835 N N . PRO A 1 104 ? 22.448 -6.942 -3.765 1.00 96.25 104 PRO A N 1
ATOM 836 C CA . PRO A 1 104 ? 22.877 -7.062 -2.363 1.00 96.25 104 PRO A CA 1
ATOM 837 C C . PRO A 1 104 ? 22.716 -5.769 -1.541 1.00 96.25 104 PRO A C 1
ATOM 839 O O . PRO A 1 104 ? 22.908 -5.792 -0.330 1.00 96.25 104 PRO A O 1
ATOM 842 N N . LYS A 1 105 ? 22.393 -4.639 -2.186 1.00 95.25 105 LYS A N 1
ATOM 843 C CA . LYS A 1 105 ? 22.512 -3.296 -1.595 1.00 95.25 105 LYS A CA 1
ATOM 844 C C . LYS A 1 105 ? 21.592 -3.048 -0.390 1.00 95.25 105 LYS A C 1
ATOM 846 O O . LYS A 1 105 ? 21.993 -2.314 0.504 1.00 95.25 105 LYS A O 1
ATOM 851 N N . PHE A 1 106 ? 20.397 -3.640 -0.367 1.00 95.44 106 PHE A N 1
ATOM 852 C CA . PHE A 1 106 ? 19.356 -3.393 0.643 1.00 95.44 106 PHE A CA 1
ATOM 853 C C . PHE A 1 106 ? 19.016 -4.656 1.448 1.00 95.44 106 PHE A C 1
ATOM 855 O O . PHE A 1 106 ? 17.853 -4.931 1.734 1.00 95.44 106 PHE A O 1
ATOM 862 N N . LYS A 1 107 ? 20.024 -5.487 1.741 1.00 92.69 107 LYS A N 1
ATOM 863 C CA . LYS A 1 107 ? 19.840 -6.727 2.512 1.00 92.69 107 LYS A CA 1
ATOM 864 C C . LYS A 1 107 ? 19.434 -6.471 3.969 1.00 92.69 107 LYS A C 1
ATOM 866 O O . LYS A 1 107 ? 18.755 -7.313 4.556 1.00 92.69 107 LYS A O 1
ATOM 871 N N . GLU A 1 108 ? 19.900 -5.360 4.528 1.00 77.56 108 GLU A N 1
ATOM 872 C CA . GLU A 1 108 ? 19.696 -4.943 5.920 1.00 77.56 108 GLU A CA 1
ATOM 873 C C . GLU A 1 108 ? 18.752 -3.744 6.012 1.00 77.56 108 GLU A C 1
ATOM 875 O O . GLU A 1 108 ? 18.833 -2.860 5.125 1.00 77.56 108 GLU A O 1
#

Sequence (108 aa):
VDEKTPLGANEEDNIEIKKILTPRVFTFKPKEHFELAQKNGWIDFESGVKLAKSRFSVIRGFGAKIYRALIHLMLDFNEKNGFEIIYTPALVNEKMLFGTGQLPKFKE

Organism: Helicobact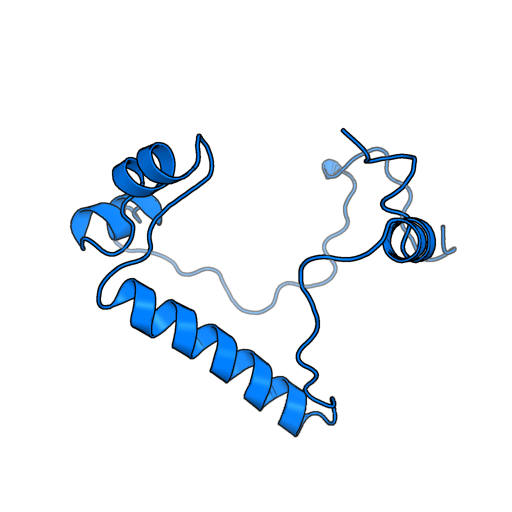er pylori (NCBI:txid210)